Protein AF-A0A8J9S7A6-F1 (afdb_monomer_lite)

Foldseek 3Di:
DVVVVVVVVVVVVLLVVQLVVLVVVLVCQQVVQCVVVVHDPPLTAHPPSVVSQVVSCVRNVDPDDDDDTDADPVCVVVVVVSCVVRPVVVVSNVVVVVVVVVVVD

Organism: Phaeodactylum tricornutum (NCBI:txid2850)

Structure (mmCIF, N/CA/C/O backbone):
data_AF-A0A8J9S7A6-F1
#
_entry.id   AF-A0A8J9S7A6-F1
#
loop_
_atom_site.group_PDB
_atom_site.id
_atom_site.type_symbol
_atom_site.label_atom_id
_atom_site.label_alt_id
_atom_site.label_comp_id
_atom_site.label_asym_id
_atom_site.label_entity_id
_atom_site.label_seq_id
_atom_site.pdbx_PDB_ins_code
_atom_site.Cartn_x
_atom_site.Cartn_y
_atom_site.Cartn_z
_atom_site.occupancy
_atom_site.B_iso_or_equiv
_atom_site.auth_seq_id
_atom_site.auth_comp_id
_atom_site.auth_asym_id
_atom_site.auth_atom_id
_atom_site.pdbx_PDB_model_num
ATOM 1 N N . TYR A 1 1 ? 27.974 -16.781 -23.702 1.00 62.03 1 TYR A N 1
ATOM 2 C CA . TYR A 1 1 ? 27.456 -17.384 -22.455 1.00 62.03 1 TYR A CA 1
ATOM 3 C C . TYR A 1 1 ? 27.665 -16.500 -21.224 1.00 62.03 1 TYR A C 1
ATOM 5 O O . TYR A 1 1 ? 26.669 -16.167 -20.604 1.00 62.03 1 TYR A O 1
ATOM 13 N N . PHE A 1 2 ? 28.886 -16.042 -20.905 1.00 75.94 2 PHE A N 1
ATOM 14 C CA . PHE A 1 2 ? 29.141 -15.162 -19.742 1.00 75.94 2 PHE A CA 1
ATOM 15 C C . PHE A 1 2 ? 28.368 -13.827 -19.779 1.00 75.94 2 PHE A C 1
ATOM 17 O O . PHE A 1 2 ? 27.736 -13.457 -18.797 1.00 75.94 2 PHE A O 1
ATOM 24 N N . LEU A 1 3 ? 28.331 -13.158 -20.941 1.00 86.44 3 LEU A N 1
ATOM 25 C CA . LEU A 1 3 ? 27.569 -11.914 -21.125 1.00 86.44 3 LEU A CA 1
ATOM 26 C C . LEU A 1 3 ? 26.067 -12.107 -20.857 1.00 86.44 3 LEU A C 1
ATOM 28 O O . LEU A 1 3 ? 25.476 -11.333 -20.122 1.00 86.44 3 LEU A O 1
ATOM 32 N N . PHE A 1 4 ? 25.477 -13.182 -21.390 1.00 89.56 4 PHE A N 1
ATOM 33 C CA . PHE A 1 4 ? 24.063 -13.504 -21.184 1.00 89.56 4 PHE A CA 1
ATOM 34 C C . PHE A 1 4 ? 23.740 -13.771 -19.709 1.00 89.56 4 PHE A C 1
ATOM 36 O O . PHE A 1 4 ? 22.763 -13.238 -19.195 1.00 89.56 4 PHE A O 1
ATOM 43 N N . ALA A 1 5 ? 24.574 -14.554 -19.016 1.00 90.56 5 ALA A N 1
ATOM 44 C CA . ALA A 1 5 ? 24.376 -14.847 -17.598 1.00 90.56 5 ALA A CA 1
ATOM 45 C C . ALA A 1 5 ? 24.429 -13.576 -16.731 1.00 90.56 5 ALA A C 1
ATOM 47 O O . ALA A 1 5 ? 23.587 -13.406 -15.851 1.00 90.56 5 ALA A O 1
ATOM 48 N N . ASN A 1 6 ? 25.360 -12.660 -17.020 1.00 92.69 6 ASN A N 1
ATOM 49 C CA . ASN A 1 6 ? 25.431 -11.371 -16.331 1.00 92.69 6 ASN A CA 1
ATOM 50 C C . ASN A 1 6 ? 24.210 -10.501 -16.643 1.00 92.69 6 ASN A C 1
ATOM 52 O O . ASN A 1 6 ? 23.586 -10.003 -15.721 1.00 92.69 6 ASN A O 1
ATOM 56 N N . THR A 1 7 ? 23.779 -10.416 -17.905 1.00 93.25 7 THR A N 1
ATOM 57 C CA . THR A 1 7 ? 22.565 -9.667 -18.268 1.00 93.25 7 THR A CA 1
ATOM 58 C C . THR A 1 7 ? 21.318 -10.193 -17.552 1.00 93.25 7 THR A C 1
ATOM 60 O O . THR A 1 7 ? 20.518 -9.404 -17.056 1.00 93.25 7 THR A O 1
ATOM 63 N N . VAL A 1 8 ? 21.144 -11.516 -17.462 1.00 91.75 8 VAL A N 1
ATOM 64 C CA . VAL A 1 8 ? 20.018 -12.113 -16.724 1.00 91.75 8 VAL A CA 1
ATOM 65 C C . VAL A 1 8 ? 20.097 -11.765 -15.237 1.00 91.75 8 VAL A C 1
ATOM 67 O O . VAL A 1 8 ? 19.082 -11.402 -14.640 1.00 91.75 8 VAL A O 1
ATOM 70 N N . ARG A 1 9 ? 21.294 -11.835 -14.643 1.00 92.88 9 ARG A N 1
ATOM 71 C CA . ARG A 1 9 ? 21.522 -11.441 -13.249 1.00 92.88 9 ARG A CA 1
ATOM 72 C C . ARG A 1 9 ? 21.168 -9.971 -13.021 1.00 92.88 9 ARG A C 1
ATOM 74 O O . ARG A 1 9 ? 20.402 -9.686 -12.106 1.00 92.88 9 ARG A O 1
ATOM 81 N N . ASP A 1 10 ? 21.670 -9.073 -13.860 1.00 93.88 10 ASP A N 1
ATOM 82 C CA . ASP A 1 10 ? 21.487 -7.627 -13.718 1.00 93.88 10 ASP A CA 1
ATOM 83 C C . ASP A 1 10 ? 20.008 -7.241 -13.838 1.00 93.88 10 ASP A C 1
ATOM 85 O O . ASP A 1 10 ? 19.484 -6.525 -12.991 1.00 93.88 10 ASP A O 1
ATOM 89 N N . ILE A 1 11 ? 19.294 -7.789 -14.830 1.00 91.12 11 ILE A N 1
ATOM 90 C CA . ILE A 1 11 ? 17.852 -7.542 -15.002 1.00 91.12 11 ILE A CA 1
ATOM 91 C C . ILE A 1 11 ? 17.050 -8.070 -13.806 1.00 91.12 11 ILE A C 1
ATOM 93 O O . ILE A 1 11 ? 16.053 -7.460 -13.416 1.00 91.12 11 ILE A O 1
ATOM 97 N N . THR A 1 12 ? 17.460 -9.201 -13.228 1.00 91.62 12 THR A N 1
ATOM 98 C CA . THR A 1 12 ? 16.781 -9.778 -12.061 1.00 91.62 12 THR A CA 1
ATOM 99 C C . THR A 1 12 ? 16.983 -8.907 -10.825 1.00 91.62 12 THR A C 1
ATOM 101 O O . THR A 1 12 ? 16.011 -8.611 -10.137 1.00 91.62 12 THR A O 1
ATOM 104 N N . LEU A 1 13 ? 18.215 -8.458 -10.568 1.00 92.44 13 LEU A N 1
ATOM 105 C CA . LEU A 1 13 ? 18.527 -7.574 -9.440 1.00 92.44 13 LEU A CA 1
ATOM 106 C C . LEU A 1 13 ? 17.798 -6.237 -9.564 1.00 92.44 13 LEU A C 1
ATOM 108 O O . LEU A 1 13 ? 17.065 -5.862 -8.655 1.00 92.44 13 LEU A O 1
ATOM 112 N N . PHE A 1 14 ? 17.892 -5.601 -10.733 1.00 91.38 14 PHE A N 1
ATOM 113 C CA . PHE A 1 14 ? 17.181 -4.359 -11.023 1.00 91.38 14 PHE A CA 1
ATOM 114 C C . PHE A 1 14 ? 15.667 -4.496 -10.802 1.00 91.38 14 PHE A C 1
ATOM 116 O O . PHE A 1 14 ? 15.007 -3.588 -10.297 1.00 91.38 14 PHE A O 1
ATOM 123 N N . ARG A 1 15 ? 15.092 -5.652 -11.160 1.00 89.00 15 ARG A N 1
ATOM 124 C CA . ARG A 1 15 ? 13.666 -5.909 -10.949 1.00 89.00 15 ARG A CA 1
ATOM 125 C C . ARG A 1 15 ? 13.311 -6.021 -9.470 1.00 89.00 15 ARG A C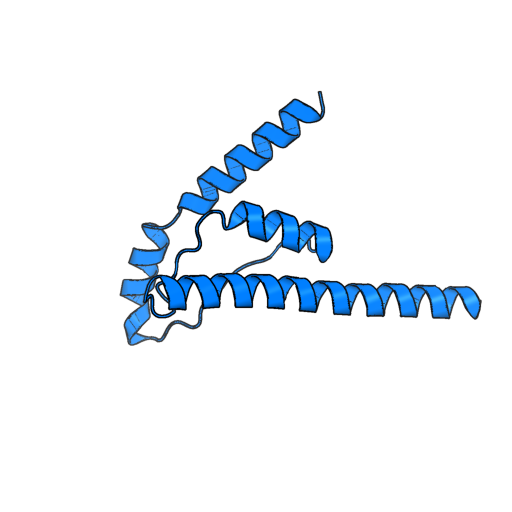 1
ATOM 127 O O . ARG A 1 15 ? 12.289 -5.475 -9.070 1.00 89.00 15 ARG A O 1
ATOM 134 N N . VAL A 1 16 ? 14.129 -6.708 -8.678 1.00 92.94 16 VAL A N 1
ATOM 135 C CA . VAL A 1 16 ? 13.921 -6.818 -7.227 1.00 92.94 16 VAL A CA 1
ATOM 136 C C . VAL A 1 16 ? 14.005 -5.439 -6.571 1.00 92.94 16 VAL A C 1
ATOM 138 O O . VAL A 1 16 ? 13.129 -5.093 -5.784 1.00 92.94 16 VAL A O 1
ATOM 141 N N . GLU A 1 17 ? 14.992 -4.627 -6.943 1.00 94.12 17 GLU A N 1
ATOM 142 C CA . GLU A 1 17 ? 15.130 -3.247 -6.457 1.00 94.12 17 GLU A CA 1
ATOM 143 C C . GLU A 1 17 ? 13.888 -2.409 -6.796 1.00 94.12 17 GLU A C 1
ATOM 145 O O . GLU A 1 17 ? 13.266 -1.840 -5.901 1.00 94.12 17 GLU A O 1
ATOM 150 N N . SER A 1 18 ? 13.435 -2.453 -8.054 1.00 92.75 18 SER A N 1
ATOM 151 C CA . SER A 1 18 ? 12.225 -1.743 -8.500 1.00 92.75 18 SER A CA 1
ATOM 152 C C . SER A 1 18 ? 10.961 -2.168 -7.734 1.00 92.75 18 SER A C 1
ATOM 154 O O . SER A 1 18 ? 10.056 -1.360 -7.524 1.00 92.75 18 SER A O 1
ATOM 156 N N . MET A 1 19 ? 10.863 -3.443 -7.332 1.00 93.81 19 MET A N 1
ATOM 157 C CA . MET A 1 19 ? 9.751 -3.937 -6.511 1.00 93.81 19 MET A CA 1
ATOM 158 C C . MET A 1 19 ? 9.779 -3.334 -5.106 1.00 93.81 19 MET A C 1
ATOM 160 O O . MET A 1 19 ? 8.746 -2.855 -4.639 1.00 93.81 19 MET A O 1
ATOM 164 N N . PHE A 1 20 ? 10.941 -3.334 -4.447 1.00 93.81 20 PHE A N 1
ATOM 165 C CA . PHE A 1 20 ? 11.086 -2.756 -3.110 1.00 93.81 20 PHE A CA 1
ATOM 166 C C . PHE A 1 20 ? 10.813 -1.254 -3.104 1.00 93.81 20 PHE A C 1
ATOM 168 O O . PHE A 1 20 ? 10.075 -0.789 -2.241 1.00 93.81 20 PHE A O 1
ATOM 175 N N . GLU A 1 21 ? 11.322 -0.515 -4.090 1.00 94.19 21 GLU A N 1
ATOM 176 C CA . GLU A 1 21 ? 11.057 0.920 -4.230 1.00 94.19 21 GLU A CA 1
ATOM 177 C C . GLU A 1 21 ? 9.563 1.219 -4.396 1.00 94.19 21 GLU A C 1
ATOM 179 O O . GLU A 1 21 ? 9.033 2.121 -3.750 1.00 94.19 21 GLU A O 1
ATOM 184 N N . ALA A 1 22 ? 8.855 0.439 -5.220 1.00 93.31 22 ALA A N 1
ATOM 185 C CA . ALA A 1 22 ? 7.420 0.619 -5.424 1.00 93.31 22 ALA A CA 1
ATOM 186 C C . ALA A 1 22 ? 6.610 0.348 -4.143 1.00 93.31 22 ALA A C 1
ATOM 188 O O . ALA A 1 22 ? 5.670 1.083 -3.836 1.00 93.31 22 ALA A O 1
ATOM 189 N N . PHE A 1 23 ? 6.971 -0.689 -3.379 1.00 92.19 23 PHE A N 1
ATOM 190 C CA . PHE A 1 23 ? 6.326 -0.979 -2.095 1.00 92.19 23 PHE A CA 1
ATOM 191 C C . PHE A 1 23 ? 6.637 0.078 -1.042 1.00 92.19 23 PHE A C 1
ATOM 193 O O . PHE A 1 23 ? 5.733 0.497 -0.320 1.00 92.19 23 PHE A O 1
ATOM 200 N N . GLN A 1 24 ? 7.887 0.531 -0.981 1.00 94.19 24 GLN A N 1
ATOM 201 C CA . GLN A 1 24 ? 8.296 1.594 -0.079 1.00 94.19 24 GLN A CA 1
ATOM 202 C C . GLN A 1 24 ? 7.543 2.891 -0.394 1.00 94.19 24 GLN A C 1
ATOM 204 O O . GLN A 1 24 ? 6.951 3.466 0.510 1.00 94.19 24 GLN A O 1
ATOM 209 N N . GLY A 1 25 ? 7.462 3.295 -1.664 1.00 93.62 25 GLY A N 1
ATOM 210 C CA . GLY A 1 25 ? 6.734 4.500 -2.068 1.00 93.62 25 GLY A CA 1
ATOM 211 C C . GLY A 1 25 ? 5.240 4.448 -1.728 1.00 93.62 25 GLY A C 1
ATOM 212 O O . GLY A 1 25 ? 4.680 5.432 -1.242 1.00 93.62 25 GLY A O 1
ATOM 213 N N . LEU A 1 26 ? 4.585 3.294 -1.912 1.00 93.12 26 LEU A N 1
ATOM 214 C CA . LEU A 1 26 ? 3.193 3.112 -1.482 1.00 93.12 26 LEU A CA 1
ATOM 215 C C . LEU A 1 26 ? 3.047 3.179 0.042 1.00 93.12 26 LEU A C 1
ATOM 217 O O . LEU A 1 26 ? 2.136 3.839 0.539 1.00 93.12 26 LEU A O 1
ATOM 221 N N . GLY A 1 27 ? 3.947 2.526 0.780 1.00 93.44 27 GLY A N 1
ATOM 222 C CA . GLY A 1 27 ? 3.957 2.550 2.243 1.00 93.44 27 GLY A CA 1
ATOM 223 C C . GLY A 1 27 ? 4.187 3.953 2.807 1.00 93.44 27 GLY A C 1
ATOM 224 O O . GLY A 1 27 ? 3.488 4.365 3.732 1.00 93.44 27 GLY A O 1
ATOM 225 N N . GLU A 1 28 ? 5.110 4.713 2.220 1.00 94.94 28 GLU A N 1
ATOM 226 C CA . GLU A 1 28 ? 5.377 6.112 2.559 1.00 94.94 28 GLU A CA 1
ATOM 227 C C . GLU A 1 28 ? 4.169 6.997 2.260 1.00 94.94 28 GLU A C 1
ATOM 229 O O . GLU A 1 28 ? 3.772 7.780 3.115 1.00 94.94 28 GLU A O 1
ATOM 234 N N . THR A 1 29 ? 3.533 6.827 1.097 1.00 94.69 29 THR A N 1
ATOM 235 C CA . THR A 1 29 ? 2.324 7.579 0.724 1.00 94.69 29 THR A CA 1
ATOM 236 C C . THR A 1 29 ? 1.189 7.324 1.716 1.00 94.69 29 THR A C 1
ATOM 238 O O . THR A 1 29 ? 0.560 8.263 2.200 1.00 94.69 29 THR A O 1
ATOM 241 N N . LEU A 1 30 ? 0.957 6.057 2.067 1.00 94.50 30 LEU A N 1
ATOM 242 C CA . LEU A 1 30 ? -0.071 5.665 3.026 1.00 94.50 30 LEU A CA 1
ATOM 243 C C . LEU A 1 30 ? 0.221 6.201 4.432 1.00 94.50 30 LEU A C 1
ATOM 245 O O . LEU A 1 30 ? -0.668 6.730 5.093 1.00 94.50 30 LEU A O 1
ATOM 249 N N . THR A 1 31 ? 1.474 6.098 4.874 1.00 94.81 31 THR A N 1
ATOM 250 C CA . THR A 1 31 ? 1.906 6.590 6.189 1.00 94.81 31 THR A CA 1
ATOM 251 C C . THR A 1 31 ? 1.822 8.111 6.263 1.00 94.81 31 THR A C 1
ATOM 253 O O . THR A 1 31 ? 1.324 8.649 7.247 1.00 94.81 31 THR A O 1
ATOM 256 N N . ALA A 1 32 ? 2.257 8.816 5.217 1.00 96.06 32 ALA A N 1
ATOM 257 C CA . ALA A 1 32 ? 2.166 10.268 5.131 1.00 96.06 32 ALA A CA 1
ATOM 258 C C . ALA A 1 32 ? 0.706 10.732 5.176 1.00 96.06 32 ALA A C 1
ATOM 260 O O . ALA A 1 32 ? 0.393 11.665 5.909 1.00 96.06 32 ALA A O 1
ATOM 261 N N . HIS A 1 33 ? -0.189 10.045 4.459 1.00 95.31 33 HIS A N 1
ATOM 262 C CA . HIS A 1 33 ? -1.620 10.329 4.505 1.00 95.31 33 HIS A CA 1
ATOM 263 C C . HIS A 1 33 ? -2.209 10.109 5.904 1.00 95.31 33 HIS A C 1
ATOM 265 O O . HIS A 1 33 ? -2.939 10.963 6.402 1.00 95.31 33 HIS A O 1
ATOM 271 N N . ALA A 1 34 ? -1.851 9.002 6.562 1.00 96.00 34 ALA A N 1
ATOM 272 C CA . ALA A 1 34 ? -2.298 8.725 7.923 1.00 96.00 34 ALA A CA 1
ATOM 273 C C . ALA A 1 34 ? -1.839 9.813 8.908 1.00 96.00 34 ALA A C 1
ATOM 275 O O . ALA A 1 34 ? -2.637 10.291 9.708 1.00 96.00 34 ALA A O 1
ATOM 276 N N . ILE A 1 35 ? -0.581 10.258 8.808 1.00 97.06 35 ILE A N 1
ATOM 277 C CA . ILE A 1 35 ? -0.041 11.341 9.641 1.00 97.06 35 ILE A CA 1
ATOM 278 C C . ILE A 1 35 ? -0.775 12.662 9.375 1.00 97.06 35 ILE A C 1
ATOM 280 O O . ILE A 1 35 ? -1.194 13.324 10.320 1.00 97.06 35 ILE A O 1
ATOM 284 N N . ASP A 1 36 ? -0.947 13.041 8.107 1.00 97.25 36 ASP A N 1
ATOM 285 C CA . ASP A 1 36 ? -1.576 14.308 7.709 1.00 97.25 36 ASP A CA 1
ATOM 286 C C . ASP A 1 36 ? -3.041 14.401 8.169 1.00 97.25 36 ASP A C 1
ATOM 288 O O . ASP A 1 36 ? -3.490 15.438 8.658 1.00 97.25 36 ASP A O 1
ATOM 292 N N . GLN A 1 37 ? -3.772 13.288 8.084 1.00 96.19 37 GLN A N 1
ATOM 293 C CA . GLN A 1 37 ? -5.185 13.210 8.455 1.00 96.19 37 GLN A CA 1
ATOM 294 C C . GLN A 1 37 ? -5.423 12.771 9.909 1.00 96.19 37 GLN A C 1
ATOM 296 O O . GLN A 1 37 ? -6.572 12.638 10.325 1.00 96.19 37 GLN A O 1
ATOM 301 N N . ASN A 1 38 ? -4.362 12.577 10.704 1.00 96.19 38 ASN A N 1
ATOM 302 C CA . ASN A 1 38 ? -4.424 12.038 12.070 1.00 96.19 38 ASN A CA 1
ATOM 303 C C . ASN A 1 38 ? -5.200 10.707 12.169 1.00 96.19 38 ASN A C 1
ATOM 305 O O . ASN A 1 38 ? -5.982 10.495 13.098 1.00 96.19 38 ASN A O 1
ATOM 309 N N . LEU A 1 39 ? -4.987 9.815 11.202 1.00 95.50 39 LEU A N 1
ATOM 310 C CA . LEU A 1 39 ? -5.546 8.467 11.182 1.00 95.50 39 LEU A CA 1
ATOM 311 C C . LEU A 1 39 ? -4.582 7.476 11.840 1.00 95.50 39 LEU A C 1
ATOM 313 O O . LEU A 1 39 ? -3.360 7.620 11.765 1.00 95.50 39 LEU A O 1
ATOM 317 N N . THR A 1 40 ? -5.142 6.422 12.424 1.00 94.44 40 THR A N 1
ATOM 318 C CA . THR A 1 40 ? -4.378 5.355 13.077 1.00 94.44 40 THR A CA 1
ATOM 319 C C . THR A 1 40 ? -4.598 4.049 12.328 1.00 94.44 40 THR A C 1
ATOM 321 O O . THR A 1 40 ? -5.731 3.689 12.017 1.00 94.44 40 THR A O 1
ATOM 324 N N . PHE A 1 41 ? -3.519 3.319 12.040 1.00 93.69 41 PHE A N 1
ATOM 325 C CA . PHE A 1 41 ? -3.626 1.969 11.486 1.00 93.69 41 PHE A CA 1
ATOM 326 C C . PHE A 1 41 ? -4.358 1.040 12.467 1.00 93.69 41 PHE A C 1
ATOM 328 O O . PHE A 1 41 ? -4.091 1.134 13.662 1.00 93.69 41 PHE A O 1
ATOM 335 N N . PRO A 1 42 ? -5.235 0.137 11.991 1.00 94.69 42 PRO A N 1
ATOM 336 C CA . PRO A 1 42 ? -5.470 -0.234 10.589 1.00 94.69 42 PRO A CA 1
ATOM 337 C C . PRO A 1 42 ? -6.534 0.607 9.847 1.00 94.69 42 PRO A C 1
ATOM 339 O O . PRO A 1 42 ? -6.829 0.323 8.686 1.00 94.69 42 PRO A O 1
ATOM 342 N N . PHE A 1 43 ? -7.096 1.639 10.480 1.00 95.62 43 PHE A N 1
ATOM 343 C CA . PHE A 1 43 ? -8.214 2.452 9.980 1.00 95.62 43 PHE A CA 1
ATOM 344 C C . PHE A 1 43 ? -7.755 3.599 9.068 1.00 95.62 43 PHE A C 1
ATOM 346 O O . PHE A 1 43 ? -7.983 4.779 9.338 1.00 95.62 43 PHE A O 1
ATOM 353 N N . VAL A 1 44 ? -7.068 3.246 7.981 1.00 94.56 44 VAL A N 1
ATOM 354 C CA . VAL A 1 44 ? -6.544 4.205 7.001 1.00 94.56 44 VAL A CA 1
ATOM 355 C C . VAL A 1 44 ? -7.062 3.851 5.613 1.00 94.56 44 VAL A C 1
ATOM 357 O O . VAL A 1 44 ? -6.817 2.752 5.118 1.00 94.56 44 VAL A O 1
ATOM 360 N N . THR A 1 45 ? -7.716 4.812 4.962 1.00 93.44 45 THR A N 1
ATOM 361 C CA . THR A 1 45 ? -8.164 4.707 3.569 1.00 93.44 45 THR A CA 1
ATOM 362 C C . THR A 1 45 ? -7.422 5.740 2.745 1.00 93.44 45 THR A C 1
ATOM 364 O O . THR A 1 45 ? -7.549 6.935 2.987 1.00 93.44 45 THR A O 1
ATOM 367 N N . LEU A 1 46 ? -6.617 5.281 1.787 1.00 92.00 46 LEU A N 1
ATOM 368 C CA . LEU A 1 46 ? -5.869 6.176 0.914 1.00 92.00 46 LEU A CA 1
ATOM 369 C C . LEU A 1 46 ? -6.760 6.630 -0.253 1.00 92.00 46 LEU A C 1
ATOM 371 O O . LEU A 1 46 ? -7.217 5.773 -1.014 1.00 92.00 46 LEU A O 1
ATOM 375 N N . PRO A 1 47 ? -6.970 7.941 -0.462 1.00 90.56 47 PRO A N 1
ATOM 376 C CA . PRO A 1 47 ? -7.633 8.420 -1.667 1.00 90.56 47 PRO A CA 1
ATOM 377 C C . PRO A 1 47 ? -6.793 8.089 -2.905 1.00 90.56 47 PRO A C 1
ATOM 379 O O . PRO A 1 47 ? -5.564 8.165 -2.865 1.00 90.56 47 PRO A O 1
ATOM 382 N N . MET A 1 48 ? -7.442 7.767 -4.028 1.00 90.00 48 MET A N 1
ATOM 383 C CA . MET A 1 48 ? -6.762 7.411 -5.281 1.00 90.00 48 MET A CA 1
ATOM 384 C C . MET A 1 48 ? -5.842 6.183 -5.162 1.00 90.00 48 MET A C 1
ATOM 386 O O . MET A 1 48 ? -4.831 6.083 -5.872 1.00 90.00 48 MET A O 1
ATOM 390 N N . PHE A 1 49 ? -6.176 5.241 -4.275 1.00 91.44 49 PHE A N 1
ATOM 391 C CA . PHE A 1 49 ? -5.376 4.042 -4.027 1.00 91.44 49 PHE A CA 1
ATOM 392 C C . PHE A 1 49 ? -5.087 3.257 -5.313 1.00 91.44 49 PHE A C 1
ATOM 394 O O . PHE A 1 49 ? -3.946 2.857 -5.543 1.00 91.44 49 PHE A O 1
ATOM 401 N N . GLU A 1 50 ? -6.074 3.093 -6.200 1.00 92.31 50 GLU A N 1
ATOM 402 C CA . GLU A 1 50 ? -5.874 2.348 -7.450 1.00 92.31 50 GLU A CA 1
ATOM 403 C C . GLU A 1 50 ? -4.971 3.081 -8.447 1.00 92.31 50 GLU A C 1
ATOM 405 O O . GLU A 1 50 ? -4.243 2.442 -9.210 1.00 92.31 50 GLU A O 1
ATOM 410 N N . VAL A 1 51 ? -4.953 4.417 -8.425 1.00 91.12 51 VAL A N 1
ATOM 411 C CA . VAL A 1 51 ? -4.037 5.210 -9.259 1.00 91.12 51 VAL A CA 1
ATOM 412 C C . VAL A 1 51 ? -2.602 5.017 -8.772 1.00 91.12 51 VAL A C 1
ATOM 414 O O . VAL A 1 51 ? -1.719 4.667 -9.560 1.00 91.12 51 VAL A O 1
ATOM 417 N N . ALA A 1 52 ? -2.371 5.170 -7.465 1.00 91.88 52 ALA A N 1
ATOM 418 C CA . ALA A 1 52 ? -1.065 4.927 -6.856 1.00 91.88 52 ALA A CA 1
ATOM 419 C C . ALA A 1 52 ? -0.605 3.473 -7.084 1.00 91.88 52 ALA A C 1
ATOM 421 O O . ALA A 1 52 ? 0.527 3.227 -7.510 1.00 91.88 52 ALA A O 1
ATOM 422 N N . GLY A 1 53 ? -1.509 2.507 -6.899 1.00 92.56 53 GLY A N 1
ATOM 423 C CA . GLY A 1 53 ? -1.275 1.088 -7.149 1.00 92.56 53 GLY A CA 1
ATOM 424 C C . GLY A 1 53 ? -0.960 0.778 -8.615 1.00 92.56 53 GLY A C 1
ATOM 425 O O . GLY A 1 53 ? -0.064 -0.019 -8.898 1.00 92.56 53 GLY A O 1
ATOM 426 N N . GLN A 1 54 ? -1.628 1.422 -9.576 1.00 91.88 54 GLN A N 1
ATOM 427 C CA . GLN A 1 54 ? -1.319 1.282 -11.002 1.00 91.88 54 GLN A CA 1
ATOM 428 C C . GLN A 1 54 ? 0.103 1.759 -11.321 1.00 91.88 54 GLN A C 1
ATOM 430 O O . GLN A 1 54 ? 0.819 1.071 -12.055 1.00 91.88 54 GLN A O 1
ATOM 435 N N . HIS A 1 55 ? 0.524 2.903 -10.777 1.00 91.88 55 HIS A N 1
ATOM 436 C CA . HIS A 1 55 ? 1.883 3.413 -10.968 1.00 91.88 55 HIS A CA 1
ATOM 437 C C . HIS A 1 55 ? 2.928 2.482 -10.348 1.00 91.88 55 HIS A C 1
ATOM 439 O O . HIS A 1 55 ? 3.882 2.094 -11.026 1.00 91.88 55 HIS A O 1
ATOM 445 N N . ALA A 1 56 ? 2.699 2.037 -9.112 1.00 93.00 56 ALA A N 1
ATOM 446 C CA . ALA A 1 56 ? 3.575 1.097 -8.423 1.00 93.00 56 ALA A CA 1
ATOM 447 C C . ALA A 1 56 ? 3.694 -0.241 -9.172 1.00 93.00 56 ALA A C 1
ATOM 449 O O . ALA A 1 56 ? 4.794 -0.778 -9.319 1.00 93.00 56 ALA A O 1
ATOM 450 N N . ARG A 1 57 ? 2.591 -0.767 -9.722 1.00 93.19 57 ARG A N 1
ATOM 451 C CA . ARG A 1 57 ? 2.606 -1.960 -10.586 1.00 93.19 57 ARG A CA 1
ATOM 452 C C . ARG A 1 57 ? 3.375 -1.742 -11.880 1.00 93.19 57 ARG A C 1
ATOM 454 O O . ARG A 1 57 ? 4.133 -2.617 -12.286 1.00 93.19 57 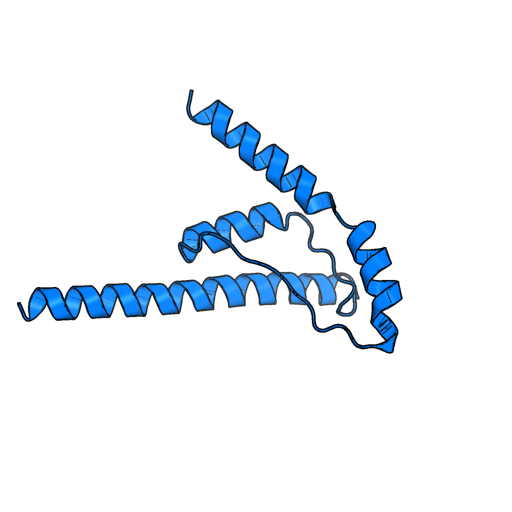ARG A O 1
ATOM 461 N N . ALA A 1 58 ? 3.219 -0.588 -12.525 1.00 91.31 58 ALA A N 1
ATOM 462 C CA . ALA A 1 58 ? 3.960 -0.272 -13.743 1.00 91.31 58 ALA A CA 1
ATOM 463 C C . ALA A 1 58 ? 5.477 -0.180 -13.490 1.00 91.31 58 ALA A C 1
ATOM 465 O O . ALA A 1 58 ? 6.253 -0.706 -14.290 1.00 91.31 58 ALA A O 1
ATOM 466 N N . GLN A 1 59 ? 5.889 0.425 -12.370 1.00 89.94 59 GLN A N 1
ATOM 467 C CA . GLN A 1 59 ? 7.293 0.551 -11.965 1.00 89.94 59 GLN A CA 1
ATOM 468 C C . GLN A 1 59 ? 7.910 -0.804 -11.594 1.00 89.94 59 GLN A C 1
ATOM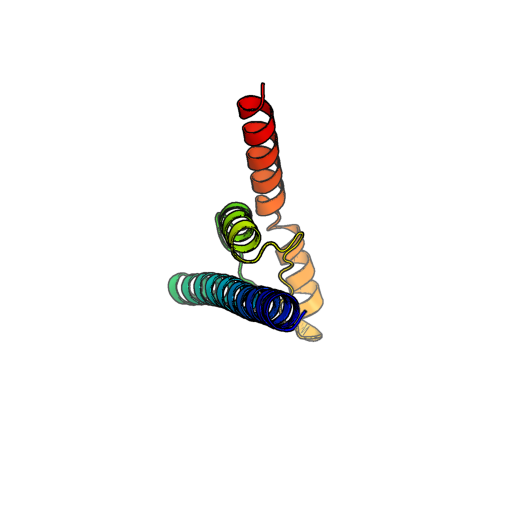 470 O O . GLN A 1 59 ? 8.944 -1.189 -12.133 1.00 89.94 59 GLN A O 1
ATOM 475 N N . SER A 1 60 ? 7.246 -1.562 -10.720 1.00 91.06 60 SER A N 1
ATOM 476 C CA . SER A 1 60 ? 7.733 -2.865 -10.240 1.00 91.06 60 SER A CA 1
ATOM 477 C C . SER A 1 60 ? 7.567 -4.006 -11.247 1.00 91.06 60 SER A C 1
ATOM 479 O O . SER A 1 60 ? 8.203 -5.053 -11.122 1.00 91.06 60 SER A O 1
ATOM 481 N N . ARG A 1 61 ? 6.697 -3.822 -12.248 1.00 89.81 61 ARG A N 1
ATOM 482 C CA . ARG A 1 61 ? 6.161 -4.878 -13.123 1.00 89.81 61 ARG A CA 1
ATOM 483 C C . ARG A 1 61 ? 5.447 -6.002 -12.368 1.00 89.81 61 ARG A C 1
ATOM 485 O O . ARG A 1 61 ? 5.356 -7.116 -12.885 1.00 89.81 61 ARG A O 1
ATOM 492 N N . ASN A 1 62 ? 4.931 -5.712 -11.177 1.00 88.81 62 ASN A N 1
ATOM 493 C CA . ASN A 1 62 ? 4.071 -6.630 -10.444 1.00 88.81 62 ASN A CA 1
ATOM 494 C C . ASN A 1 62 ? 2.679 -6.670 -11.077 1.00 88.81 62 ASN A C 1
ATOM 496 O O . ASN A 1 62 ? 2.113 -5.641 -11.448 1.00 88.81 62 ASN A O 1
ATOM 500 N N . GLU A 1 63 ? 2.102 -7.864 -11.168 1.00 89.25 63 GLU A N 1
ATOM 501 C CA . GLU A 1 63 ? 0.741 -8.044 -11.684 1.00 89.25 63 GLU A CA 1
ATOM 502 C C . GLU A 1 63 ? -0.305 -7.515 -10.695 1.00 89.25 63 GLU A C 1
ATOM 504 O O . GLU A 1 63 ? -1.288 -6.876 -11.091 1.00 89.25 63 GLU A O 1
ATOM 509 N N . LEU A 1 64 ? -0.043 -7.735 -9.405 1.00 89.44 64 LEU A N 1
ATOM 510 C CA . LEU A 1 64 ? -0.914 -7.406 -8.289 1.00 89.44 64 LEU A CA 1
ATOM 511 C C . LEU A 1 64 ? -0.091 -6.843 -7.128 1.00 89.44 64 LEU A C 1
ATOM 513 O O . LEU A 1 64 ? 1.005 -7.320 -6.837 1.00 89.44 64 LEU A O 1
ATOM 517 N N . ILE A 1 65 ? -0.656 -5.847 -6.454 1.00 90.12 65 ILE A N 1
ATOM 518 C CA . ILE A 1 65 ? -0.193 -5.354 -5.160 1.00 90.12 65 ILE A CA 1
ATOM 519 C C . ILE A 1 65 ? -1.412 -5.388 -4.247 1.00 90.12 65 ILE A C 1
ATOM 521 O O . ILE A 1 65 ? -2.474 -4.909 -4.635 1.00 90.12 65 ILE A O 1
ATOM 525 N N . SER A 1 66 ? -1.263 -5.985 -3.069 1.00 89.25 66 SER A N 1
ATOM 526 C CA . SER A 1 66 ? -2.318 -6.048 -2.061 1.00 89.25 66 SER A CA 1
ATOM 527 C C . SER A 1 66 ? -1.836 -5.355 -0.804 1.00 89.25 66 SER A C 1
ATOM 529 O O . SER A 1 66 ? -0.708 -5.579 -0.365 1.00 89.25 66 SER A O 1
ATOM 531 N N . TYR A 1 67 ? -2.707 -4.547 -0.216 1.00 88.56 67 TYR A N 1
ATOM 532 C CA . TYR A 1 67 ? -2.487 -3.959 1.092 1.00 88.56 67 TYR A CA 1
ATOM 533 C C . TYR A 1 67 ? -3.211 -4.798 2.148 1.00 88.56 67 TYR A C 1
ATOM 535 O O . TYR A 1 67 ? -4.386 -5.119 1.987 1.00 88.56 67 TYR A O 1
ATOM 543 N N . ALA A 1 68 ? -2.492 -5.191 3.195 1.00 90.75 68 ALA A N 1
ATOM 544 C CA . ALA A 1 68 ? -3.025 -5.962 4.311 1.00 90.75 68 ALA A CA 1
ATOM 545 C C . ALA A 1 68 ? -2.442 -5.385 5.610 1.00 90.75 68 ALA A C 1
ATOM 547 O O . ALA A 1 68 ? -1.277 -5.659 5.916 1.00 90.75 68 ALA A O 1
ATOM 548 N N . PRO A 1 69 ? -3.189 -4.537 6.338 1.00 91.88 69 PRO A N 1
ATOM 549 C CA . PRO A 1 69 ? -2.713 -3.996 7.600 1.00 91.88 69 PRO A CA 1
ATOM 550 C C . PRO A 1 69 ? -2.588 -5.090 8.662 1.00 91.88 69 PRO A C 1
ATOM 552 O O . PRO A 1 69 ? -3.250 -6.126 8.605 1.00 91.88 69 PRO A O 1
ATOM 555 N N . PHE A 1 70 ? -1.753 -4.832 9.666 1.00 94.12 70 PHE A N 1
ATOM 556 C CA . PHE A 1 70 ? -1.796 -5.600 10.902 1.00 94.12 70 PHE A CA 1
ATOM 557 C C . PHE A 1 70 ? -3.039 -5.186 11.695 1.00 94.12 70 PHE A C 1
ATOM 559 O O . PHE A 1 70 ? -3.219 -4.002 11.966 1.00 94.12 70 PHE A O 1
ATOM 566 N N . VAL A 1 71 ? -3.878 -6.158 12.046 1.00 95.81 71 VAL A N 1
ATOM 567 C CA . VAL A 1 71 ? -5.133 -5.953 12.778 1.00 95.81 71 VAL A CA 1
ATOM 568 C C . VAL A 1 71 ? -5.079 -6.807 14.036 1.00 95.81 71 VAL A C 1
ATOM 570 O O . VAL A 1 71 ? -4.882 -8.025 13.946 1.00 95.81 71 VAL A O 1
ATOM 573 N N . ALA A 1 72 ? -5.210 -6.180 15.205 1.00 94.75 72 ALA A N 1
ATOM 574 C CA . ALA A 1 72 ? -5.250 -6.905 16.465 1.00 94.75 72 ALA A CA 1
ATOM 575 C C . ALA A 1 72 ? -6.574 -7.679 16.612 1.00 94.75 72 ALA A C 1
ATOM 577 O O . ALA A 1 72 ? -7.570 -7.397 15.946 1.00 94.75 72 ALA A O 1
ATOM 578 N N . ALA A 1 73 ? -6.586 -8.714 17.456 1.00 95.00 73 ALA A N 1
ATOM 579 C CA . ALA A 1 73 ? -7.750 -9.596 17.578 1.00 95.00 73 ALA A CA 1
ATOM 580 C C . ALA A 1 73 ? -8.988 -8.876 18.144 1.00 95.00 73 ALA A C 1
ATOM 582 O O . ALA A 1 73 ? -10.110 -9.229 17.793 1.00 95.00 73 ALA A O 1
ATOM 583 N N . ASP A 1 74 ? -8.765 -7.890 19.006 1.00 96.06 74 ASP A N 1
ATOM 584 C CA . ASP A 1 74 ? -9.765 -7.008 19.606 1.00 96.06 74 ASP A CA 1
ATOM 585 C C . ASP A 1 74 ? -10.282 -5.932 18.639 1.00 96.06 74 ASP A C 1
ATOM 587 O O . ASP A 1 74 ? -11.434 -5.536 18.751 1.00 96.06 74 ASP A O 1
ATOM 591 N N . GLU A 1 75 ? -9.487 -5.528 17.647 1.00 95.69 75 GLU A N 1
ATOM 592 C CA . GLU A 1 75 ? -9.864 -4.522 16.637 1.00 95.69 75 GLU A CA 1
ATOM 593 C C . GLU A 1 75 ? -10.498 -5.135 15.376 1.00 95.69 75 GLU A C 1
ATOM 595 O O . GLU A 1 75 ? -10.925 -4.423 14.467 1.00 95.69 75 GLU A O 1
ATOM 600 N N . LYS A 1 76 ? -10.544 -6.471 15.283 1.00 94.62 76 LYS A N 1
ATOM 601 C CA . LYS A 1 76 ? -10.919 -7.185 14.056 1.00 94.62 76 LYS A CA 1
ATOM 602 C C . LYS A 1 76 ? -12.318 -6.830 13.547 1.00 94.62 76 LYS A C 1
ATOM 604 O O . LYS A 1 76 ? -12.473 -6.581 12.356 1.00 94.62 76 LYS A O 1
ATOM 609 N N . GLU A 1 77 ? -13.324 -6.860 14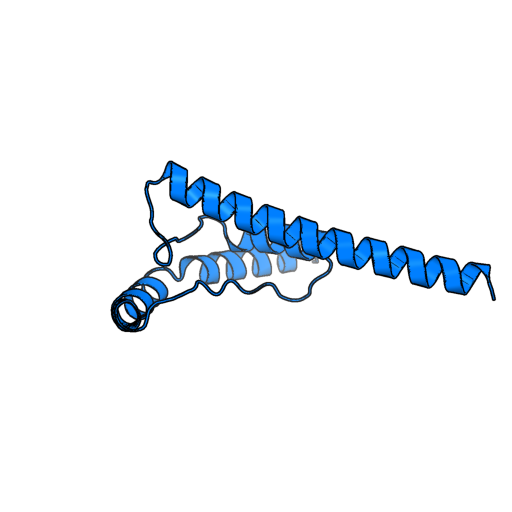.418 1.00 96.88 77 GLU A N 1
ATOM 610 C CA . GLU A 1 77 ? -14.723 -6.624 14.028 1.00 96.88 77 GLU A CA 1
ATOM 611 C C . GLU A 1 77 ? -14.921 -5.188 13.526 1.00 96.88 77 GLU A C 1
ATOM 613 O O . GLU A 1 77 ? -15.506 -4.967 12.466 1.00 96.88 77 GLU A O 1
ATOM 618 N N . GLU A 1 78 ? -14.342 -4.221 14.239 1.00 96.50 78 GLU A N 1
ATOM 619 C CA . GLU A 1 78 ? -14.367 -2.809 13.856 1.00 96.50 78 GLU A CA 1
ATOM 620 C C . GLU A 1 78 ? -13.643 -2.582 12.523 1.00 96.50 78 GLU A C 1
ATOM 622 O O . GLU A 1 78 ? -14.128 -1.844 11.663 1.00 96.50 78 GLU A O 1
ATOM 627 N N . TRP A 1 79 ? -12.505 -3.250 12.311 1.00 95.88 79 TRP A N 1
ATOM 628 C CA . TRP A 1 79 ? -11.767 -3.168 11.054 1.00 95.88 79 TRP A CA 1
ATOM 629 C C . TRP A 1 79 ? -12.532 -3.782 9.878 1.00 95.88 79 TRP A C 1
ATOM 631 O O . TRP A 1 79 ? -12.532 -3.202 8.795 1.00 95.88 79 TRP A O 1
ATOM 641 N N . GLU A 1 80 ? -13.205 -4.921 10.063 1.00 94.94 80 GLU A N 1
ATOM 642 C CA . GLU A 1 80 ? -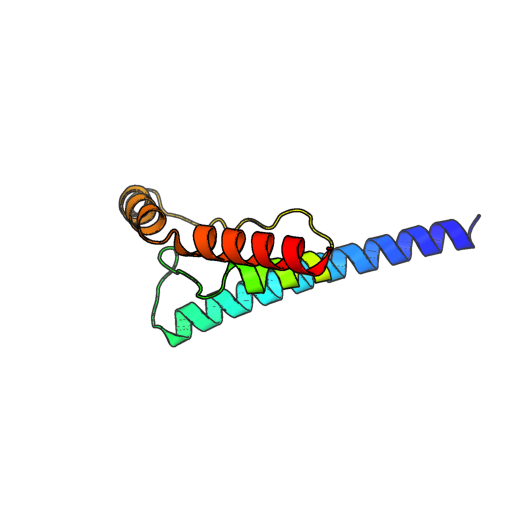14.018 -5.543 9.010 1.00 94.94 80 GLU A CA 1
ATOM 643 C C . GLU A 1 80 ? -15.186 -4.637 8.598 1.00 94.94 80 GLU A C 1
ATOM 645 O O . GLU A 1 80 ? -15.452 -4.483 7.401 1.00 94.94 80 GLU A O 1
ATOM 650 N N . GLN A 1 81 ? -15.839 -3.987 9.567 1.00 96.75 81 GLN A N 1
ATOM 651 C CA . GLN A 1 81 ? -16.874 -2.996 9.281 1.00 96.75 81 GLN A CA 1
ATOM 652 C C . GLN A 1 81 ? -16.293 -1.793 8.526 1.00 96.75 81 GLN A C 1
ATOM 654 O O . GLN A 1 81 ? -16.797 -1.436 7.459 1.00 96.75 81 GLN A O 1
ATOM 659 N N . TYR A 1 82 ? -15.201 -1.212 9.030 1.00 95.81 82 TYR A N 1
ATOM 660 C CA . TYR A 1 82 ? -14.521 -0.091 8.383 1.00 95.81 82 TYR A CA 1
ATOM 661 C C . TYR A 1 82 ? -14.110 -0.427 6.943 1.00 95.81 82 TYR A C 1
ATOM 663 O O . TYR A 1 82 ? -14.379 0.341 6.020 1.00 95.81 82 TYR A O 1
ATOM 671 N N . ALA A 1 83 ? -13.498 -1.590 6.718 1.00 93.50 83 ALA A N 1
ATOM 672 C CA . ALA A 1 83 ? -13.065 -2.028 5.395 1.00 93.50 83 ALA A CA 1
ATOM 673 C C . ALA A 1 83 ? -14.247 -2.231 4.435 1.00 93.50 83 ALA A C 1
ATOM 675 O O . ALA A 1 83 ? -14.124 -1.940 3.246 1.00 93.50 83 ALA A O 1
ATOM 676 N N . GLY A 1 84 ? -15.392 -2.702 4.939 1.00 93.31 84 GLY A N 1
ATOM 677 C CA . GLY A 1 84 ? -16.622 -2.836 4.158 1.00 93.31 84 GLY A CA 1
ATOM 678 C C . GLY A 1 84 ? -17.249 -1.495 3.765 1.00 93.31 84 GLY A C 1
ATOM 679 O O . GLY A 1 84 ? -17.836 -1.387 2.689 1.00 93.31 84 GLY A O 1
ATOM 680 N N . GLU A 1 85 ? -17.106 -0.471 4.605 1.00 94.94 85 GLU A N 1
ATOM 681 C CA . GLU A 1 85 ? -17.600 0.885 4.335 1.00 94.94 85 GLU A CA 1
ATOM 682 C C . GLU A 1 85 ? -16.674 1.666 3.381 1.00 94.94 85 GLU A C 1
ATOM 684 O O . GLU A 1 85 ? -17.147 2.485 2.595 1.00 94.94 85 GLU A O 1
ATOM 689 N N . ASN A 1 86 ? -15.369 1.369 3.378 1.00 92.56 86 ASN A N 1
ATOM 690 C CA . ASN A 1 86 ? -14.342 2.100 2.623 1.00 92.56 86 ASN A CA 1
ATOM 691 C C . ASN A 1 86 ? -13.862 1.341 1.365 1.00 92.56 86 ASN A C 1
ATOM 693 O O . ASN A 1 86 ? -12.676 1.069 1.171 1.00 92.56 86 ASN A O 1
ATOM 697 N N . LEU A 1 87 ? -14.797 0.998 0.475 1.00 90.31 87 LEU A N 1
ATOM 698 C CA . LEU A 1 87 ? -14.538 0.232 -0.758 1.00 90.31 87 LEU A CA 1
ATOM 699 C C . LEU A 1 87 ? -14.377 1.092 -2.028 1.00 90.31 87 LEU A C 1
ATOM 701 O O . LEU A 1 87 ? -14.445 0.577 -3.145 1.00 90.31 87 LEU A O 1
ATOM 705 N N . GLU A 1 88 ? -14.158 2.399 -1.882 1.00 88.81 88 GLU A N 1
ATOM 706 C CA . GLU A 1 88 ? -14.135 3.375 -2.989 1.00 88.81 88 GLU A CA 1
ATOM 707 C C . GLU A 1 88 ? -13.103 3.040 -4.081 1.00 88.81 88 GLU A C 1
ATOM 709 O O . GLU A 1 88 ? -13.333 3.279 -5.271 1.00 88.81 88 GLU A O 1
ATOM 714 N N . TRP A 1 89 ? -12.001 2.393 -3.694 1.00 88.88 89 TRP A N 1
ATOM 715 C CA . TRP A 1 89 ? -10.951 1.916 -4.593 1.00 88.88 89 TRP A CA 1
ATOM 716 C C . TRP A 1 89 ? -11.478 0.951 -5.673 1.00 88.88 89 TRP A C 1
ATOM 718 O O . TRP A 1 89 ? -10.982 0.958 -6.798 1.00 88.88 89 TRP A O 1
ATOM 728 N N . LEU A 1 90 ? -12.537 0.173 -5.411 1.00 90.25 90 LEU A N 1
ATOM 729 C CA . LEU A 1 90 ? -13.134 -0.712 -6.422 1.00 90.25 90 LEU A CA 1
ATOM 730 C C . LEU A 1 90 ? -13.729 0.074 -7.596 1.00 90.25 90 LEU A C 1
ATOM 732 O O . LEU A 1 90 ? -13.571 -0.307 -8.764 1.00 90.25 90 LEU A O 1
ATOM 736 N N . ASP A 1 91 ? -14.408 1.179 -7.295 1.00 90.75 91 ASP A N 1
ATOM 737 C CA . ASP A 1 91 ? -15.001 2.042 -8.311 1.00 90.75 91 ASP A CA 1
ATOM 738 C C . ASP A 1 91 ? -13.928 2.831 -9.068 1.00 90.75 91 ASP A C 1
ATOM 740 O O . ASP A 1 91 ? -14.048 3.023 -10.284 1.00 90.75 91 ASP A O 1
ATOM 744 N N . GLU A 1 92 ? -12.855 3.246 -8.391 1.00 90.69 92 GLU A N 1
ATOM 745 C CA . GLU A 1 92 ? -11.677 3.836 -9.036 1.00 90.69 92 GLU A CA 1
ATOM 746 C C . GLU A 1 92 ? -11.049 2.866 -10.043 1.00 90.69 92 GLU A C 1
ATOM 748 O O . GLU A 1 92 ? -10.898 3.202 -11.223 1.00 90.69 92 GLU A O 1
ATOM 753 N N . GLY A 1 93 ? -10.759 1.635 -9.614 1.00 89.62 93 GLY A N 1
ATOM 754 C CA . GLY A 1 93 ? -10.164 0.600 -10.459 1.00 89.62 93 GLY A CA 1
ATOM 755 C C . GLY A 1 93 ? -11.030 0.283 -11.677 1.00 89.62 93 GLY A C 1
ATOM 756 O O . GLY A 1 93 ? -10.527 0.159 -12.800 1.00 89.62 93 GLY A O 1
ATOM 757 N N . ARG A 1 94 ? -12.359 0.243 -11.498 1.00 91.56 94 ARG A N 1
ATOM 758 C CA . ARG A 1 94 ? -13.311 0.093 -12.607 1.00 91.56 94 ARG A CA 1
ATOM 759 C C . ARG A 1 94 ? -13.206 1.246 -13.609 1.00 91.56 94 ARG A C 1
ATOM 761 O O . ARG A 1 94 ? -13.139 0.987 -14.812 1.00 91.56 94 ARG A O 1
ATOM 768 N N . LYS A 1 95 ? -13.192 2.502 -13.151 1.00 91.62 95 LYS A N 1
ATOM 769 C CA . LYS A 1 95 ? -13.090 3.684 -14.031 1.00 91.62 95 LYS A CA 1
ATOM 770 C C . LYS A 1 95 ? -11.787 3.677 -14.830 1.00 91.62 95 LYS A C 1
ATOM 772 O O . LYS A 1 95 ? -11.824 3.865 -16.045 1.00 91.62 95 LYS A O 1
ATOM 777 N N . ILE A 1 96 ? -10.664 3.390 -14.171 1.00 88.75 96 ILE A N 1
ATOM 778 C CA . ILE A 1 96 ? -9.340 3.271 -14.800 1.00 88.75 96 ILE A CA 1
ATOM 779 C C . ILE A 1 96 ? -9.361 2.208 -15.904 1.00 88.75 96 ILE A C 1
ATOM 781 O O . ILE A 1 96 ? -8.885 2.440 -17.019 1.00 88.75 96 ILE A O 1
ATOM 785 N N . ARG A 1 97 ? -9.947 1.037 -15.620 1.00 87.38 97 ARG A N 1
ATOM 786 C CA . ARG A 1 97 ? -10.053 -0.060 -16.588 1.00 87.38 97 ARG A CA 1
ATOM 787 C C . ARG A 1 97 ? -10.838 0.351 -17.835 1.00 87.38 97 ARG A C 1
ATOM 789 O O . ARG A 1 97 ? -10.358 0.116 -18.941 1.00 87.38 97 ARG A O 1
ATOM 796 N N . LEU A 1 98 ? -11.995 0.989 -17.657 1.00 91.25 98 LEU A N 1
ATOM 797 C CA . LEU A 1 98 ? -12.856 1.427 -18.760 1.00 91.25 98 LEU A CA 1
ATOM 798 C C . LEU A 1 98 ? -12.187 2.500 -19.635 1.00 91.25 98 LEU A C 1
ATOM 800 O O . LEU A 1 98 ? -12.266 2.422 -20.859 1.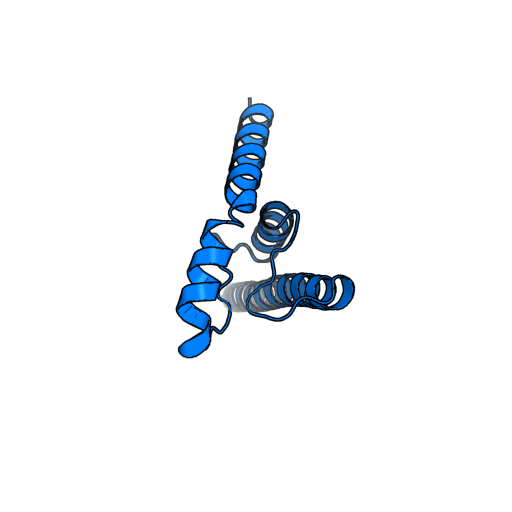00 91.25 98 LEU A O 1
ATOM 804 N N . GLN A 1 99 ? -11.485 3.465 -19.034 1.00 87.50 99 GLN A N 1
ATOM 805 C CA . GLN A 1 99 ? -10.737 4.490 -19.780 1.00 87.50 99 GLN A CA 1
ATOM 806 C C . GLN A 1 99 ? -9.616 3.884 -20.631 1.00 87.50 99 GLN A C 1
ATOM 808 O O . GLN A 1 99 ? -9.385 4.299 -21.770 1.00 87.50 99 GLN A O 1
ATOM 813 N N . LYS A 1 100 ? -8.925 2.870 -20.098 1.00 82.81 100 LYS A N 1
ATOM 814 C CA . LYS A 1 100 ? -7.893 2.149 -20.846 1.00 82.81 100 LYS A CA 1
ATOM 815 C C . LYS A 1 100 ? -8.475 1.424 -22.061 1.00 82.81 100 LYS A C 1
ATOM 817 O O . LYS A 1 100 ? -7.846 1.409 -23.109 1.00 82.81 100 LYS A O 1
ATOM 822 N N . ASP A 1 101 ? -9.671 0.858 -21.947 1.00 81.38 101 ASP A N 1
ATOM 823 C CA . ASP A 1 101 ? -10.296 0.144 -23.065 1.00 81.38 101 ASP A CA 1
ATOM 824 C C . ASP A 1 101 ? -10.781 1.106 -24.169 1.00 81.38 101 ASP A C 1
ATOM 826 O O . ASP A 1 101 ? -10.704 0.772 -25.348 1.00 81.38 101 ASP A O 1
ATOM 830 N N . GLN A 1 102 ? -11.197 2.329 -23.816 1.00 76.94 102 GLN A N 1
ATOM 831 C CA . GLN A 1 102 ? -11.569 3.374 -24.784 1.00 76.94 102 GLN A CA 1
ATOM 832 C C . GLN A 1 102 ? -10.379 3.972 -25.547 1.00 76.94 102 GLN A C 1
ATOM 834 O O . GLN A 1 102 ? -10.544 4.439 -26.665 1.00 76.94 102 GLN A O 1
ATOM 839 N N . THR A 1 103 ? -9.187 3.982 -24.948 1.00 72.81 103 THR A N 1
ATOM 840 C CA . THR A 1 103 ? -7.968 4.555 -25.556 1.00 72.81 103 THR A CA 1
ATOM 841 C C . THR A 1 103 ? -7.212 3.569 -26.452 1.00 72.81 103 THR A C 1
ATOM 843 O O . THR A 1 103 ? -6.256 3.959 -27.117 1.00 72.81 103 THR A O 1
ATOM 846 N N . VAL A 1 104 ? -7.625 2.297 -26.463 1.00 63.34 104 VAL A N 1
ATOM 847 C CA . VAL A 1 104 ? -7.038 1.216 -27.277 1.00 63.34 104 VAL A CA 1
ATOM 848 C C . VAL A 1 104 ? -7.881 0.915 -28.536 1.00 63.34 104 VAL A C 1
ATOM 850 O O . VAL A 1 104 ? -7.439 0.139 -29.383 1.00 63.34 104 VAL A O 1
ATOM 853 N N . GLN A 1 105 ? -9.061 1.537 -28.681 1.00 48.00 105 GLN A N 1
ATOM 854 C CA . GLN A 1 105 ? -9.849 1.571 -29.927 1.00 48.00 105 GLN A CA 1
ATOM 855 C C . GLN A 1 105 ? -9.385 2.694 -30.855 1.00 48.00 105 GLN A C 1
ATOM 857 O O . GLN A 1 105 ? -9.403 2.453 -32.083 1.00 48.00 105 GLN A O 1
#

pLDDT: mean 90.98, std 7.07, range [48.0, 97.25]

Sequence (105 aa):
YFLFANTVRDITLFRVESMFEAFQGLGETLTAHAIDQNLTFPFVTLPMFEVAGQHARAQSRNELISYAPFVAADEKEEWEQYAGENLEWLDEGRKIRLQKDQTVQ

Secondary structure (DSSP, 8-state):
-HHHHHHHHHHHHHHHHHHHHHHHHHHHHHHHHHHHTT--TTS---TTHHHHHHHHHHHH--S---------TTTHHHHHHHHHH--HHHHHHHHHHHHHHHT--

Radius of gyration: 17.73 Å; chains: 1; bounding box: 47×32×50 Å